Protein AF-A0A5F2G7V9-F1 (afdb_monomer_lite)

Foldseek 3Di:
DCLVVVVVVVLVVLQVCCVPPLLLNLLLQLFAAKAFQDWRFLDFDRDLVVSDTHPTDTHTQVCNCSRPVDSGDIRHHNNVDDSQQHFHRRLLNVLVSLLVVLSVVVVVLVVVLVVCVVVVCNVVPPVSVVVCVVSVCSVVSSVVSVCRSVVSSQPQAPPRPPHGPVRVD

Structure (mmCIF, N/CA/C/O backbone):
data_AF-A0A5F2G7V9-F1
#
_entry.id   AF-A0A5F2G7V9-F1
#
loop_
_atom_site.group_PDB
_atom_site.id
_atom_site.type_symbol
_atom_site.label_atom_id
_atom_site.label_alt_id
_atom_site.label_comp_id
_atom_site.label_asym_id
_atom_site.label_entity_id
_atom_site.label_seq_id
_atom_site.pdbx_PDB_ins_code
_atom_site.Cartn_x
_atom_site.Cartn_y
_atom_site.Cartn_z
_atom_site.occupancy
_atom_site.B_iso_or_equiv
_atom_site.auth_seq_id
_atom_site.auth_comp_id
_atom_site.auth_asym_id
_atom_site.auth_atom_id
_atom_site.pdbx_PDB_model_num
ATOM 1 N N . VAL A 1 1 ? -6.487 10.630 16.184 1.00 68.06 1 VAL A N 1
ATOM 2 C CA . VAL A 1 1 ? -6.741 12.001 15.677 1.00 68.06 1 VAL A CA 1
ATOM 3 C C . VAL A 1 1 ? -5.990 12.269 14.378 1.00 68.06 1 VAL A C 1
ATOM 5 O O . VAL A 1 1 ? -6.628 12.736 13.455 1.00 68.06 1 VAL A O 1
ATOM 8 N N . LEU A 1 2 ? -4.697 11.931 14.258 1.00 86.25 2 LEU A N 1
ATOM 9 C CA . LEU A 1 2 ? -3.896 12.230 13.053 1.00 86.25 2 LEU A CA 1
ATOM 10 C C . LEU A 1 2 ? -4.117 11.294 11.847 1.00 86.25 2 LEU A C 1
ATOM 12 O O . LEU A 1 2 ? -3.732 11.642 10.740 1.00 86.25 2 LEU A O 1
ATOM 16 N N . VAL A 1 3 ? -4.750 10.131 12.037 1.00 85.06 3 VAL A N 1
ATOM 17 C CA . VAL A 1 3 ? -4.927 9.112 10.979 1.00 85.06 3 VAL A CA 1
ATOM 18 C C . VAL A 1 3 ? -5.578 9.654 9.694 1.00 85.06 3 VAL A C 1
ATOM 20 O O . VAL A 1 3 ? -5.047 9.365 8.628 1.00 85.06 3 VAL A O 1
ATOM 23 N N . PRO A 1 4 ? -6.662 10.459 9.734 1.00 85.81 4 PRO A N 1
ATOM 24 C CA . PRO A 1 4 ? -7.250 11.007 8.509 1.00 85.81 4 PRO A CA 1
ATOM 25 C C . PRO A 1 4 ? -6.269 11.881 7.722 1.00 85.81 4 PRO A C 1
ATOM 27 O O . PRO A 1 4 ? -6.175 11.749 6.509 1.00 85.81 4 PRO A O 1
ATOM 30 N N . LEU A 1 5 ? -5.492 12.720 8.414 1.00 88.88 5 LEU A N 1
ATOM 31 C CA . LEU A 1 5 ? -4.466 13.548 7.780 1.00 88.88 5 LEU A CA 1
ATOM 32 C C . LEU A 1 5 ? -3.374 12.684 7.137 1.00 88.88 5 LEU A C 1
ATOM 34 O O . LEU A 1 5 ? -2.963 12.950 6.017 1.00 88.88 5 LEU A O 1
ATOM 38 N N . GLN A 1 6 ? -2.937 11.623 7.818 1.00 88.06 6 GLN A N 1
ATOM 39 C CA . GLN A 1 6 ? -1.937 10.698 7.285 1.00 88.06 6 GLN A CA 1
ATOM 40 C C . GLN A 1 6 ? -2.415 9.980 6.013 1.00 88.06 6 GLN A C 1
ATOM 42 O O . GLN A 1 6 ? -1.608 9.729 5.125 1.00 88.06 6 GLN A O 1
ATOM 47 N N . ILE A 1 7 ? -3.709 9.663 5.914 1.00 87.19 7 ILE A N 1
ATOM 48 C CA . ILE A 1 7 ? -4.289 9.052 4.710 1.00 87.19 7 ILE A CA 1
ATOM 49 C C . ILE A 1 7 ? -4.265 10.036 3.538 1.00 87.19 7 ILE A C 1
ATOM 51 O O . ILE A 1 7 ? -3.863 9.645 2.449 1.00 87.19 7 ILE A O 1
ATOM 55 N N . LEU A 1 8 ? -4.618 11.305 3.769 1.00 86.94 8 LEU A N 1
ATOM 56 C CA . LEU A 1 8 ? -4.556 12.344 2.733 1.00 86.94 8 LEU A CA 1
ATOM 57 C C . LEU A 1 8 ? -3.122 12.566 2.237 1.00 86.94 8 LEU A C 1
ATOM 59 O O . LEU A 1 8 ? -2.874 12.553 1.040 1.00 86.94 8 LEU A O 1
ATOM 63 N N . LEU A 1 9 ? -2.160 12.683 3.156 1.00 88.62 9 LEU A N 1
ATOM 64 C CA . LEU A 1 9 ? -0.747 12.818 2.790 1.00 88.62 9 LEU A CA 1
ATOM 65 C C . LEU A 1 9 ? -0.228 11.581 2.040 1.00 88.62 9 LEU A C 1
ATOM 67 O O . LEU A 1 9 ? 0.586 11.697 1.130 1.00 88.62 9 LEU A O 1
ATOM 71 N N . GLY A 1 10 ? -0.689 10.384 2.414 1.00 85.62 10 GLY A N 1
ATOM 72 C CA . GLY A 1 10 ? -0.343 9.146 1.716 1.00 85.62 10 GLY A CA 1
ATOM 73 C C . GLY A 1 10 ? -0.846 9.116 0.273 1.00 85.62 10 GLY A C 1
ATOM 74 O O . GLY A 1 10 ? -0.125 8.660 -0.612 1.00 85.62 10 GLY A O 1
ATOM 75 N N . ASP A 1 11 ? -2.050 9.630 0.040 1.00 87.44 11 ASP A N 1
ATOM 76 C CA . ASP A 1 11 ? -2.644 9.758 -1.289 1.00 87.44 11 ASP A CA 1
ATOM 77 C C . ASP A 1 11 ? -1.869 10.755 -2.170 1.00 87.44 11 ASP A C 1
ATOM 79 O O . ASP A 1 11 ? -1.441 10.410 -3.275 1.00 87.44 11 ASP A O 1
ATOM 83 N N . GLU A 1 12 ? -1.528 11.930 -1.629 1.00 86.81 12 GLU A N 1
ATOM 84 C CA . GLU A 1 12 ? -0.659 12.906 -2.305 1.00 86.81 12 GLU A CA 1
ATOM 85 C C . GLU A 1 12 ? 0.721 12.315 -2.645 1.00 86.81 12 GLU A C 1
ATOM 87 O O . GLU A 1 12 ? 1.250 12.511 -3.744 1.00 86.81 12 GLU A O 1
ATOM 92 N N . HIS A 1 13 ? 1.309 11.531 -1.736 1.00 85.31 13 HIS A N 1
ATOM 93 C CA . HIS A 1 13 ? 2.554 10.812 -2.010 1.00 85.31 13 HIS A CA 1
ATOM 94 C C . HIS A 1 13 ? 2.402 9.757 -3.118 1.00 85.31 13 HIS A C 1
ATOM 96 O O . HIS A 1 13 ? 3.355 9.530 -3.874 1.00 85.31 13 HIS A O 1
ATOM 102 N N . GLY A 1 14 ? 1.231 9.130 -3.238 1.00 82.69 14 GLY A N 1
ATOM 103 C CA . GLY A 1 14 ? 0.891 8.227 -4.337 1.00 82.69 14 GLY A CA 1
ATOM 104 C C . GLY A 1 14 ? 0.912 8.941 -5.688 1.00 82.69 14 GLY A C 1
ATOM 105 O O . GLY A 1 14 ? 1.594 8.480 -6.604 1.00 82.69 14 GLY A O 1
ATOM 106 N N . LEU A 1 15 ? 0.270 10.110 -5.780 1.00 83.62 15 LEU A N 1
ATOM 107 C CA . LEU A 1 15 ? 0.274 10.951 -6.985 1.00 83.62 15 LEU A CA 1
ATOM 108 C C . LEU A 1 15 ? 1.683 11.414 -7.363 1.00 83.62 15 LEU A C 1
ATOM 110 O O . LEU A 1 15 ? 2.105 11.279 -8.508 1.00 83.62 15 LEU A O 1
ATOM 114 N N . ASN A 1 16 ? 2.469 11.872 -6.389 1.00 85.31 16 ASN A N 1
ATOM 115 C CA . ASN A 1 16 ? 3.856 12.252 -6.646 1.00 85.31 16 ASN A CA 1
ATOM 116 C C . ASN A 1 16 ? 4.704 11.062 -7.148 1.00 85.31 16 ASN A C 1
ATOM 118 O O . ASN A 1 16 ? 5.595 11.226 -7.986 1.00 85.31 16 ASN A O 1
ATOM 122 N N . THR A 1 17 ? 4.429 9.852 -6.645 1.00 82.81 17 THR A N 1
ATOM 123 C CA . THR A 1 17 ? 5.087 8.615 -7.097 1.00 82.81 17 THR A CA 1
ATOM 124 C C . THR A 1 17 ? 4.664 8.238 -8.514 1.00 82.81 17 THR A C 1
ATOM 126 O O . THR A 1 17 ? 5.511 7.783 -9.278 1.00 82.81 17 THR A O 1
ATOM 129 N N . LEU A 1 18 ? 3.402 8.459 -8.893 1.00 82.88 18 LEU A N 1
ATOM 130 C CA . LEU A 1 18 ? 2.929 8.263 -10.264 1.00 82.88 18 LEU A CA 1
ATOM 131 C C . LEU A 1 18 ? 3.731 9.114 -11.259 1.00 82.88 18 LEU A C 1
ATOM 133 O O . LEU A 1 18 ? 4.147 8.605 -12.297 1.00 82.88 18 LEU A O 1
ATOM 137 N N . GLU A 1 19 ? 3.977 10.383 -10.932 1.00 82.19 19 GLU A N 1
ATOM 138 C CA . GLU A 1 19 ? 4.695 11.309 -11.816 1.00 82.19 19 GLU A CA 1
ATOM 139 C C . GLU A 1 19 ? 6.187 10.970 -11.946 1.00 82.19 19 GLU A C 1
ATOM 141 O O . GLU A 1 19 ? 6.733 10.967 -13.049 1.00 82.19 19 GLU A O 1
ATOM 146 N N . HIS A 1 20 ? 6.855 10.660 -10.831 1.00 85.31 20 HIS A N 1
ATOM 147 C CA . HIS A 1 20 ? 8.318 10.544 -10.803 1.00 85.31 20 HIS A CA 1
ATOM 148 C C . HIS A 1 20 ? 8.836 9.102 -10.870 1.00 85.31 20 HIS A C 1
ATOM 150 O O . HIS A 1 20 ? 9.939 8.864 -11.363 1.00 85.31 20 HIS A O 1
ATOM 156 N N . GLN A 1 21 ? 8.082 8.130 -10.352 1.00 85.88 21 GLN A N 1
ATOM 157 C CA . GLN A 1 21 ? 8.473 6.716 -10.270 1.00 85.88 21 GLN A CA 1
ATOM 158 C C . GLN A 1 21 ? 7.296 5.784 -10.625 1.00 85.88 21 GLN A C 1
ATOM 160 O O . GLN A 1 21 ? 6.913 4.928 -9.818 1.00 85.88 21 GLN A O 1
ATOM 165 N N . PRO A 1 22 ? 6.733 5.893 -11.843 1.00 87.25 22 PRO A N 1
ATOM 166 C CA . PRO A 1 22 ? 5.556 5.124 -12.253 1.00 87.25 22 PRO A CA 1
ATOM 167 C C . PRO A 1 22 ? 5.772 3.604 -12.186 1.00 87.25 22 PRO A C 1
ATOM 169 O O . PRO A 1 22 ? 4.844 2.865 -11.868 1.00 87.25 22 PRO A O 1
ATOM 172 N N . THR A 1 23 ? 7.003 3.121 -12.389 1.00 88.69 23 THR A N 1
ATOM 173 C CA . THR A 1 23 ? 7.347 1.693 -12.274 1.00 88.69 23 THR A CA 1
ATOM 174 C C . THR A 1 23 ? 7.124 1.154 -10.858 1.00 88.69 23 THR A C 1
ATOM 176 O O . THR A 1 23 ? 6.667 0.024 -10.691 1.00 88.69 23 THR A O 1
ATOM 179 N N . LYS A 1 24 ? 7.404 1.966 -9.828 1.00 88.00 24 LYS A N 1
ATOM 180 C CA . LYS A 1 24 ? 7.157 1.601 -8.426 1.00 88.00 24 LYS A CA 1
ATOM 181 C C . LYS A 1 24 ? 5.665 1.451 -8.169 1.00 88.00 24 LYS A C 1
ATOM 183 O O . LYS A 1 24 ? 5.242 0.469 -7.567 1.00 88.00 24 LYS A O 1
ATOM 188 N N . LEU A 1 25 ? 4.876 2.412 -8.643 1.00 87.94 25 LEU A N 1
ATOM 189 C CA . LEU A 1 25 ? 3.429 2.383 -8.474 1.00 87.94 25 LEU A CA 1
ATOM 190 C C . LEU A 1 25 ? 2.809 1.173 -9.187 1.00 87.94 25 LEU A C 1
ATOM 192 O O . LEU A 1 25 ? 2.017 0.445 -8.592 1.00 87.94 25 LEU A O 1
ATOM 196 N N . ALA A 1 26 ? 3.241 0.900 -10.419 1.00 88.44 26 ALA A N 1
ATOM 197 C CA . ALA A 1 26 ? 2.803 -0.268 -11.175 1.00 88.44 26 ALA A CA 1
ATOM 198 C C . ALA A 1 26 ? 3.136 -1.585 -10.450 1.00 88.44 26 ALA A C 1
ATOM 200 O O . ALA A 1 26 ? 2.328 -2.510 -10.452 1.00 88.44 26 ALA A O 1
ATOM 201 N N . ALA A 1 27 ? 4.282 -1.669 -9.766 1.00 90.00 27 ALA A N 1
ATOM 202 C CA . ALA A 1 27 ? 4.641 -2.835 -8.958 1.00 90.00 27 ALA A CA 1
ATOM 203 C C . ALA A 1 27 ? 3.788 -2.983 -7.691 1.00 90.00 27 ALA A C 1
ATOM 205 O O . ALA A 1 27 ? 3.349 -4.086 -7.370 1.00 90.00 27 ALA A O 1
ATOM 206 N N . ILE A 1 28 ? 3.497 -1.882 -6.998 1.00 90.88 28 ILE A N 1
ATOM 207 C CA . ILE A 1 28 ? 2.632 -1.873 -5.809 1.00 90.88 28 ILE A CA 1
ATOM 208 C C . ILE A 1 28 ? 1.210 -2.359 -6.141 1.00 90.88 28 ILE A C 1
ATOM 210 O O . ILE A 1 28 ?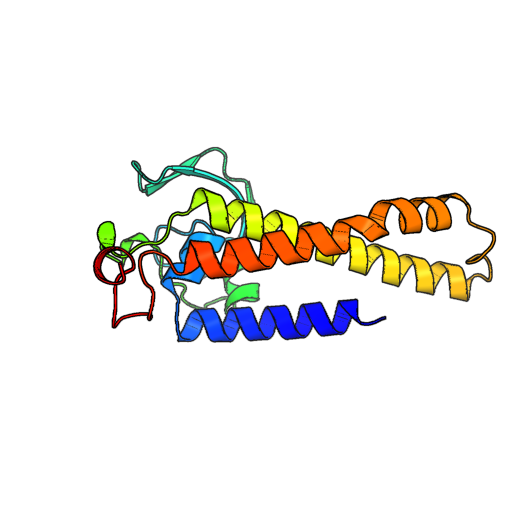 0.579 -3.070 -5.350 1.00 90.88 28 ILE A O 1
ATOM 214 N N . GLU A 1 29 ? 0.727 -2.037 -7.337 1.00 87.62 29 GLU A N 1
ATOM 215 C CA . GLU A 1 29 ? -0.577 -2.474 -7.841 1.00 87.62 29 GLU A CA 1
ATOM 216 C C . GLU A 1 29 ? -0.535 -3.811 -8.596 1.00 87.62 29 GLU A C 1
ATOM 218 O O . GLU A 1 29 ? -1.576 -4.320 -9.007 1.00 87.62 29 GLU A O 1
ATOM 223 N N . ALA A 1 30 ? 0.652 -4.411 -8.759 1.00 89.12 30 ALA A N 1
ATOM 224 C CA . ALA A 1 30 ? 0.894 -5.566 -9.628 1.00 89.12 30 ALA A CA 1
ATOM 225 C C . ALA A 1 30 ? 0.255 -5.392 -11.018 1.00 89.12 30 ALA A C 1
ATOM 227 O O . ALA A 1 30 ? -0.396 -6.292 -11.552 1.00 89.12 30 ALA A O 1
ATOM 228 N N . HIS A 1 31 ? 0.400 -4.203 -11.593 1.00 89.88 31 HIS A N 1
ATOM 229 C CA . HIS A 1 31 ? -0.215 -3.831 -12.852 1.00 89.88 31 HIS A CA 1
ATOM 230 C C . HIS A 1 31 ? 0.749 -4.062 -14.019 1.00 89.88 31 HIS A C 1
ATOM 232 O O . HIS A 1 31 ? 1.798 -3.426 -14.117 1.00 89.88 31 HIS A O 1
ATOM 238 N N . TRP A 1 32 ? 0.401 -4.992 -14.909 1.00 89.12 32 TRP A N 1
ATOM 239 C CA . TRP A 1 32 ? 1.297 -5.456 -15.971 1.00 89.12 32 TRP A CA 1
ATOM 240 C C . TRP A 1 32 ? 1.131 -4.702 -17.288 1.00 89.12 32 TRP A C 1
ATOM 242 O O . TRP A 1 32 ? 2.128 -4.303 -17.886 1.00 89.12 32 TRP A O 1
ATOM 252 N N . ASP A 1 33 ? -0.106 -4.503 -17.730 1.00 89.12 33 ASP A N 1
ATOM 253 C CA . ASP A 1 33 ? -0.441 -3.955 -19.044 1.00 89.12 33 ASP A CA 1
ATOM 254 C C . ASP A 1 33 ? -0.918 -2.512 -18.923 1.00 89.12 33 ASP A C 1
ATOM 256 O O . ASP A 1 33 ? -1.796 -2.239 -18.117 1.00 89.12 33 ASP A O 1
ATOM 260 N N . THR A 1 34 ? -0.394 -1.601 -19.742 1.00 88.31 34 THR A N 1
ATOM 261 C CA . THR A 1 34 ? -0.838 -0.201 -19.745 1.00 88.31 34 THR A CA 1
ATOM 262 C C . THR A 1 34 ? -2.287 -0.079 -20.173 1.00 88.31 34 THR A C 1
ATOM 264 O O . THR A 1 34 ? -2.718 -0.663 -21.171 1.00 88.31 34 THR A O 1
ATOM 267 N N . GLY A 1 35 ? -3.037 0.743 -19.449 1.00 83.00 35 GLY A N 1
ATOM 268 C CA . GLY A 1 35 ? -4.424 0.988 -19.781 1.00 83.00 35 GLY A CA 1
ATOM 269 C C . GLY A 1 35 ? -4.998 2.217 -19.104 1.00 83.00 35 GLY A C 1
ATOM 270 O O . GLY A 1 35 ? -4.422 2.823 -18.203 1.00 83.00 35 GLY A O 1
ATOM 271 N N . ARG A 1 36 ? -6.197 2.565 -19.558 1.00 80.19 36 ARG A N 1
ATOM 272 C CA . ARG A 1 36 ? -7.099 3.491 -18.872 1.00 80.19 36 ARG A CA 1
ATOM 273 C C . ARG A 1 36 ? -8.157 2.667 -18.162 1.00 80.19 36 ARG A C 1
ATOM 275 O O . ARG A 1 36 ? -8.423 1.539 -18.580 1.00 80.19 36 ARG A O 1
ATOM 282 N N . ARG A 1 37 ? -8.803 3.233 -17.139 1.00 76.88 37 ARG A N 1
ATOM 283 C CA . ARG A 1 37 ? -9.853 2.538 -16.368 1.00 76.88 37 ARG A CA 1
ATOM 284 C C . ARG A 1 37 ? -9.344 1.266 -15.693 1.00 76.88 37 ARG A C 1
ATOM 286 O O . ARG A 1 37 ? -10.032 0.245 -15.638 1.00 76.88 37 ARG A O 1
ATOM 293 N N . VAL A 1 38 ? -8.126 1.348 -15.183 1.00 79.75 38 VAL A N 1
ATOM 294 C CA . VAL A 1 38 ? -7.421 0.230 -14.580 1.00 79.75 38 VAL A CA 1
ATOM 295 C C . VAL A 1 38 ? -8.155 -0.225 -13.316 1.00 79.75 38 VAL A C 1
ATOM 297 O O . VAL A 1 38 ? -8.577 0.611 -12.506 1.00 79.75 38 VAL A O 1
ATOM 300 N N . PRO A 1 39 ? -8.361 -1.541 -13.146 1.00 81.31 39 PRO A N 1
ATOM 301 C CA . PRO A 1 39 ? -8.960 -2.074 -11.935 1.00 81.31 39 PRO A CA 1
ATOM 302 C C . PRO A 1 39 ? -8.028 -1.922 -10.727 1.00 81.31 39 PRO A C 1
ATOM 304 O O . PRO A 1 39 ? -6.814 -2.061 -10.848 1.00 81.31 39 PRO A O 1
ATOM 307 N N . LEU A 1 40 ? -8.608 -1.704 -9.544 1.00 82.69 40 LEU A N 1
ATOM 308 C CA . LEU A 1 40 ? -7.867 -1.808 -8.288 1.00 82.69 40 LEU A CA 1
ATOM 309 C C . LEU A 1 40 ? -7.701 -3.288 -7.945 1.00 82.69 40 LEU A C 1
ATOM 311 O O . LEU A 1 40 ? -8.696 -4.006 -7.799 1.00 82.69 40 LEU A O 1
ATOM 315 N N . VAL A 1 41 ? -6.465 -3.750 -7.782 1.00 85.75 41 VAL A N 1
ATOM 316 C CA . VAL A 1 41 ? -6.198 -5.139 -7.403 1.00 85.75 41 VAL A CA 1
ATOM 317 C C . VAL A 1 41 ? -6.310 -5.252 -5.883 1.00 85.75 41 VAL A C 1
ATOM 319 O O . VAL A 1 41 ? -5.441 -4.803 -5.155 1.00 85.75 41 VAL A O 1
ATOM 322 N N . LEU A 1 42 ? -7.363 -5.856 -5.341 1.00 84.12 42 LEU A N 1
ATOM 323 C CA . LEU A 1 42 ? -7.466 -6.038 -3.886 1.00 84.12 42 LEU A CA 1
ATOM 324 C C . LEU A 1 42 ? -6.545 -7.159 -3.399 1.00 84.12 42 LEU A C 1
ATOM 326 O O . LEU A 1 42 ? -5.889 -7.034 -2.367 1.00 84.12 42 LEU A O 1
ATOM 330 N N . PHE A 1 43 ? -6.464 -8.238 -4.171 1.00 88.75 43 PHE A N 1
ATOM 331 C CA . PHE A 1 43 ? -5.603 -9.379 -3.893 1.00 88.75 43 PHE A CA 1
ATOM 332 C C . PHE A 1 43 ? -5.139 -10.002 -5.204 1.00 88.75 43 PHE A C 1
ATOM 334 O O . PHE A 1 43 ? -5.896 -10.050 -6.166 1.00 88.75 43 PHE A O 1
ATOM 341 N N . ALA A 1 44 ? -3.905 -10.481 -5.245 1.00 90.00 44 ALA A N 1
ATOM 342 C CA . ALA A 1 44 ? -3.353 -11.255 -6.343 1.00 90.00 44 ALA A CA 1
ATOM 343 C C . ALA A 1 44 ? -2.114 -11.994 -5.843 1.00 90.00 44 ALA A C 1
ATOM 345 O O . ALA A 1 44 ? -1.494 -11.596 -4.857 1.00 90.00 44 ALA A O 1
ATOM 346 N N . LEU A 1 45 ? -1.741 -13.049 -6.555 1.00 90.00 45 LEU A N 1
ATOM 347 C CA . LEU A 1 45 ? -0.420 -13.653 -6.488 1.00 90.00 45 LEU A CA 1
ATOM 348 C C . LEU A 1 45 ? 0.333 -13.241 -7.759 1.00 90.00 45 LEU A C 1
ATOM 350 O O . LEU A 1 45 ? 0.063 -13.815 -8.819 1.00 90.00 45 LEU A O 1
ATOM 354 N N . PRO A 1 46 ? 1.212 -12.223 -7.685 1.00 89.44 46 PRO A N 1
ATOM 355 C CA . PRO A 1 46 ? 1.963 -11.759 -8.844 1.00 89.44 46 PRO A CA 1
ATOM 356 C C . PRO A 1 46 ? 2.928 -12.842 -9.324 1.00 89.44 46 PRO A C 1
ATOM 358 O O . PRO A 1 46 ? 3.685 -13.403 -8.532 1.00 89.44 46 PRO A O 1
ATOM 361 N N . ASP A 1 47 ? 2.894 -13.132 -10.619 1.00 89.81 47 ASP A N 1
ATOM 362 C CA . ASP A 1 47 ? 3.800 -14.057 -11.288 1.00 89.81 47 ASP A CA 1
ATOM 363 C C . ASP A 1 47 ? 4.682 -13.265 -12.256 1.00 89.81 47 ASP A C 1
ATOM 365 O O . ASP A 1 47 ? 4.283 -12.925 -13.372 1.00 89.81 47 ASP A O 1
ATOM 369 N N . GLU A 1 48 ? 5.892 -12.944 -11.800 1.00 87.44 48 GLU A N 1
ATOM 370 C CA . GLU A 1 48 ? 6.838 -12.117 -12.554 1.00 87.44 48 GLU A CA 1
ATOM 371 C C . GLU A 1 48 ? 7.411 -12.830 -13.786 1.00 87.44 48 GLU A C 1
ATOM 373 O O . GLU A 1 48 ? 7.817 -12.171 -14.742 1.00 87.44 48 GLU A O 1
ATOM 378 N N . GLN A 1 49 ? 7.411 -14.169 -13.807 1.00 86.69 49 GLN A N 1
ATOM 379 C CA . GLN A 1 49 ? 7.917 -14.941 -14.946 1.00 86.69 49 GLN A CA 1
ATOM 380 C C . GLN A 1 49 ? 6.940 -14.879 -16.120 1.00 86.69 49 GLN A C 1
ATOM 382 O O . GLN A 1 49 ? 7.349 -14.672 -17.267 1.00 86.69 49 GLN A O 1
ATOM 387 N N . ASN A 1 50 ? 5.652 -15.024 -15.806 1.00 89.19 50 ASN A N 1
ATOM 388 C CA . ASN A 1 50 ? 4.561 -14.992 -16.775 1.00 89.19 50 ASN A CA 1
ATOM 389 C C . ASN A 1 50 ? 3.991 -13.582 -17.003 1.00 89.19 50 ASN A C 1
ATOM 391 O O . ASN A 1 50 ? 3.094 -13.426 -17.829 1.00 89.19 50 ASN A O 1
ATOM 395 N N . GLU A 1 51 ? 4.499 -12.569 -16.290 1.00 88.69 51 GLU A N 1
ATOM 396 C CA . GLU A 1 51 ? 4.033 -11.175 -16.342 1.00 88.69 51 GLU A CA 1
ATOM 397 C C . GLU A 1 51 ? 2.509 -11.063 -16.188 1.00 88.69 51 GLU A C 1
ATOM 399 O O . GLU A 1 51 ? 1.822 -10.372 -16.951 1.00 88.69 51 GLU A O 1
ATOM 404 N N . ALA A 1 52 ? 1.979 -11.812 -15.220 1.00 89.12 52 ALA A N 1
ATOM 405 C CA . ALA A 1 52 ? 0.552 -11.957 -14.992 1.00 89.12 52 ALA A CA 1
ATOM 406 C C . ALA A 1 52 ? 0.234 -12.110 -13.502 1.00 89.12 52 ALA A C 1
ATOM 408 O O . ALA A 1 52 ? 1.070 -12.494 -12.690 1.00 89.12 52 ALA A O 1
ATOM 409 N N . ASN A 1 53 ? -1.021 -11.854 -13.140 1.00 90.62 53 ASN A N 1
ATOM 410 C CA . ASN A 1 53 ? -1.513 -12.057 -11.782 1.00 90.62 53 ASN A CA 1
ATOM 411 C C . ASN A 1 53 ? -2.340 -13.336 -11.701 1.00 90.62 53 ASN A C 1
ATOM 413 O O . ASN A 1 53 ? -3.322 -13.500 -12.425 1.00 90.62 53 ASN A O 1
ATOM 417 N N . ARG A 1 54 ? -1.988 -14.226 -10.773 1.00 88.56 54 ARG A N 1
ATOM 418 C CA . ARG A 1 54 ? -2.776 -15.422 -10.458 1.00 88.56 54 ARG A CA 1
ATOM 419 C C . ARG A 1 54 ? -3.741 -15.122 -9.314 1.00 88.56 54 ARG A C 1
ATOM 421 O O . ARG A 1 54 ? -3.416 -14.349 -8.418 1.00 88.56 54 ARG A O 1
ATOM 428 N N . TYR A 1 55 ? -4.919 -15.748 -9.331 1.00 87.38 55 TYR A N 1
ATOM 429 C CA . TYR A 1 55 ? -5.936 -15.614 -8.272 1.00 87.38 55 TYR A CA 1
ATOM 430 C C . TYR A 1 55 ? -6.284 -14.154 -7.930 1.00 87.38 55 TYR A C 1
ATOM 432 O O . TYR A 1 55 ? -6.377 -13.778 -6.763 1.00 87.38 55 TYR A O 1
ATOM 440 N N . ALA A 1 56 ? -6.429 -13.316 -8.959 1.00 87.06 56 ALA A N 1
ATOM 441 C CA . ALA A 1 56 ? -6.636 -11.890 -8.775 1.00 87.06 56 ALA A CA 1
ATOM 442 C C . ALA A 1 56 ? -8.094 -11.562 -8.413 1.00 87.06 56 ALA A C 1
ATOM 444 O O . ALA A 1 56 ? -9.020 -11.908 -9.144 1.00 87.06 56 ALA A O 1
ATOM 445 N N . VAL A 1 57 ? -8.280 -10.836 -7.314 1.00 88.06 57 VAL A N 1
ATOM 446 C CA . VAL A 1 57 ? -9.534 -10.198 -6.911 1.00 88.06 57 VAL A CA 1
ATOM 447 C C . VAL A 1 57 ? -9.402 -8.714 -7.202 1.00 88.06 57 VAL A C 1
ATOM 449 O O . VAL A 1 57 ? -8.531 -8.044 -6.646 1.00 88.06 57 VAL A O 1
ATOM 452 N N . GLN A 1 58 ? -10.246 -8.204 -8.092 1.00 87.19 58 GLN A N 1
ATOM 453 C CA . GLN A 1 58 ? -10.107 -6.865 -8.649 1.00 87.19 58 GLN A CA 1
ATOM 454 C C . GLN A 1 58 ? -11.443 -6.125 -8.640 1.00 87.19 58 GLN A C 1
ATOM 456 O O . GLN A 1 58 ? -12.488 -6.726 -8.891 1.00 87.19 58 GLN A O 1
ATOM 461 N N . VAL A 1 59 ? -11.402 -4.819 -8.380 1.00 83.50 59 VAL A N 1
ATOM 462 C CA . VAL A 1 59 ? -12.569 -3.935 -8.482 1.00 83.50 59 VAL A CA 1
ATOM 463 C C . VAL A 1 59 ? -12.398 -3.045 -9.717 1.00 83.50 59 VAL A C 1
ATOM 465 O O . VAL A 1 59 ? -11.440 -2.268 -9.764 1.00 83.50 59 VAL A O 1
ATOM 468 N N . PRO A 1 60 ? -13.288 -3.139 -10.724 1.00 80.69 60 PRO A N 1
ATOM 469 C CA . PRO A 1 60 ? -13.184 -2.348 -11.950 1.00 80.69 60 PRO A CA 1
ATOM 470 C C . PRO A 1 60 ? -13.196 -0.842 -11.672 1.00 80.69 60 PRO A C 1
ATOM 472 O O . PRO A 1 60 ? -13.875 -0.395 -10.749 1.00 80.69 60 PRO A O 1
ATOM 475 N N . TRP A 1 61 ? -12.476 -0.066 -12.491 1.00 71.56 61 TRP A N 1
ATOM 476 C CA . TRP A 1 61 ? -12.446 1.414 -12.500 1.00 71.56 61 TRP A CA 1
ATOM 477 C C . TRP A 1 61 ? -11.864 2.104 -11.260 1.00 71.56 61 TRP A C 1
ATOM 479 O O . TRP A 1 61 ? -11.468 3.266 -11.338 1.00 71.56 61 TRP A O 1
ATOM 489 N N . LEU A 1 62 ? -11.788 1.403 -10.131 1.00 76.06 62 LEU A N 1
ATOM 490 C CA . LEU A 1 62 ? -11.372 1.970 -8.856 1.00 76.06 62 LEU A CA 1
ATOM 491 C C . LEU A 1 62 ? -9.871 2.311 -8.825 1.00 76.06 62 LEU A C 1
ATOM 493 O O . LEU A 1 62 ? -9.483 3.243 -8.131 1.00 76.06 62 LEU A O 1
ATOM 497 N N . GLY A 1 63 ? -9.043 1.611 -9.609 1.00 71.12 63 GLY A N 1
ATOM 498 C CA . GLY A 1 63 ? -7.601 1.859 -9.693 1.00 71.12 63 GLY A CA 1
ATOM 499 C C . GLY A 1 63 ? -7.289 3.212 -10.330 1.00 71.12 63 GLY A C 1
ATOM 500 O O . GLY A 1 63 ? -6.622 4.032 -9.711 1.00 71.12 63 GLY A O 1
ATOM 501 N N . SER A 1 64 ? -7.838 3.496 -11.519 1.00 71.94 64 SER A N 1
ATOM 502 C CA . SER A 1 64 ? -7.680 4.815 -12.160 1.00 71.94 64 SER A CA 1
ATOM 503 C C . SER A 1 64 ? -8.216 5.952 -11.286 1.00 71.94 64 SER A C 1
ATOM 505 O O . SER A 1 64 ? -7.536 6.964 -11.132 1.00 71.94 64 SER A O 1
ATOM 507 N N . LEU A 1 65 ? -9.377 5.771 -10.647 1.00 72.25 65 LEU A N 1
ATOM 508 C CA . LEU A 1 65 ? -9.967 6.811 -9.803 1.00 72.25 65 LEU A CA 1
ATOM 509 C C . LEU A 1 65 ? -9.087 7.168 -8.598 1.00 72.25 65 LEU A C 1
ATOM 511 O O . LEU A 1 65 ? -8.907 8.345 -8.319 1.00 72.25 65 LEU A O 1
ATOM 515 N N . ILE A 1 66 ? -8.545 6.171 -7.895 1.00 73.94 66 ILE A N 1
ATOM 516 C CA . ILE A 1 66 ? -7.715 6.409 -6.705 1.00 73.94 66 ILE A CA 1
ATOM 517 C C . ILE A 1 66 ? -6.338 6.945 -7.105 1.00 73.94 66 ILE A C 1
ATOM 519 O O . ILE A 1 66 ? -5.835 7.881 -6.503 1.00 73.94 66 ILE A O 1
ATOM 523 N N . LEU A 1 67 ? -5.725 6.371 -8.140 1.00 72.06 67 LEU A N 1
ATOM 524 C CA . LEU A 1 67 ? -4.324 6.647 -8.461 1.00 72.06 67 LEU A CA 1
ATOM 525 C C . LEU A 1 67 ? -4.125 7.907 -9.298 1.00 72.06 67 LEU A C 1
ATOM 527 O O . LEU A 1 67 ? -3.023 8.439 -9.323 1.00 72.06 67 LEU A O 1
ATOM 531 N N . THR A 1 68 ? -5.157 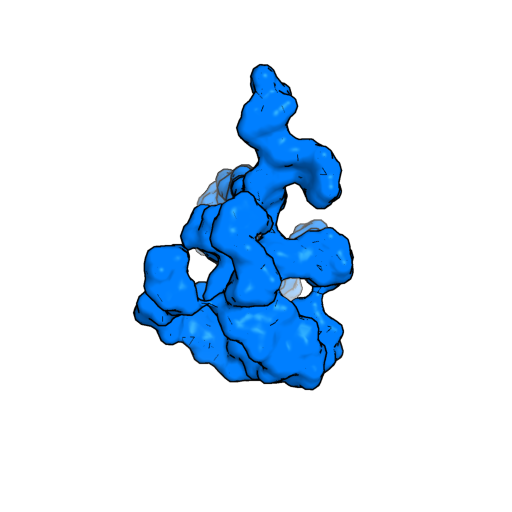8.368 -10.006 1.00 73.50 68 THR A N 1
ATOM 532 C CA . THR A 1 68 ? -5.054 9.530 -10.905 1.00 73.50 68 THR A CA 1
ATOM 533 C C . THR A 1 68 ? -6.101 10.606 -10.633 1.00 73.50 68 THR A C 1
ATOM 535 O O . THR A 1 68 ? -6.064 11.649 -11.276 1.00 73.50 68 THR A O 1
ATOM 538 N N . HIS A 1 69 ? -7.051 10.365 -9.721 1.00 78.75 69 HIS A N 1
ATOM 539 C CA . HIS A 1 69 ? -8.239 11.209 -9.523 1.00 78.75 69 HIS A CA 1
ATOM 540 C C . HIS A 1 69 ? -9.109 11.399 -10.781 1.00 78.75 69 HIS A C 1
ATOM 542 O O . HIS A 1 69 ? -10.036 12.207 -10.781 1.00 78.75 69 HIS A O 1
ATOM 548 N N . ASP A 1 70 ? -8.869 10.612 -11.835 1.00 76.88 70 ASP A N 1
ATOM 549 C CA . ASP A 1 70 ? -9.634 10.601 -13.077 1.00 76.88 70 ASP A CA 1
ATOM 550 C C . ASP A 1 70 ? -10.020 9.159 -13.439 1.00 76.88 70 ASP A C 1
ATOM 552 O O . ASP A 1 70 ? -9.204 8.238 -13.472 1.00 76.88 70 ASP A O 1
ATOM 556 N N . LEU A 1 71 ? -11.293 8.947 -13.773 1.00 70.62 71 LEU A N 1
ATOM 557 C CA . LEU A 1 71 ? -11.787 7.657 -14.254 1.00 70.62 71 LEU A CA 1
ATOM 558 C C . LEU A 1 71 ? -11.089 7.205 -15.544 1.00 70.62 71 LEU A C 1
ATOM 560 O O . LEU A 1 71 ? -11.012 6.005 -15.805 1.00 70.62 71 LEU A O 1
ATOM 564 N N . ASN A 1 72 ? -10.597 8.138 -16.362 1.00 75.81 72 ASN A N 1
ATOM 565 C CA . ASN A 1 72 ? -9.908 7.845 -17.616 1.00 75.81 72 ASN A CA 1
ATOM 566 C C . ASN A 1 72 ? -8.387 8.025 -17.535 1.00 75.81 72 ASN A C 1
ATOM 568 O O . ASN A 1 72 ? -7.733 7.933 -18.575 1.00 75.81 72 ASN A O 1
ATOM 572 N N . GLY A 1 73 ? -7.831 8.243 -16.339 1.00 75.81 73 GLY A N 1
ATOM 573 C CA . GLY A 1 73 ? -6.392 8.359 -16.157 1.00 75.81 73 GLY A CA 1
ATOM 574 C C . GLY A 1 73 ? -5.662 7.111 -16.645 1.00 75.81 73 GLY A C 1
ATOM 575 O O . GLY A 1 73 ? -6.072 5.972 -16.378 1.00 75.81 73 GLY A O 1
ATOM 576 N N . GLU A 1 74 ? -4.607 7.346 -17.417 1.00 81.38 74 GLU A N 1
ATOM 577 C CA . GLU A 1 74 ? -3.761 6.309 -17.991 1.00 81.38 74 GLU A CA 1
ATOM 578 C C . GLU A 1 74 ? -2.676 5.921 -16.993 1.00 81.38 74 GLU A C 1
ATOM 580 O O . GLU A 1 74 ? -1.937 6.775 -16.504 1.00 81.38 74 GLU A O 1
ATOM 585 N N . ILE A 1 75 ? -2.585 4.627 -16.694 1.00 83.12 75 ILE A N 1
ATOM 586 C CA . ILE A 1 75 ? -1.564 4.082 -15.804 1.00 83.12 75 ILE A CA 1
ATOM 587 C C . ILE A 1 75 ? -0.669 3.179 -16.635 1.00 83.12 75 ILE A C 1
ATOM 589 O O . ILE A 1 75 ? -1.133 2.250 -17.298 1.00 83.12 75 ILE A O 1
ATOM 593 N N . ARG A 1 76 ? 0.629 3.467 -16.584 1.00 87.12 76 ARG A N 1
ATOM 594 C CA . ARG A 1 76 ? 1.658 2.687 -17.264 1.00 87.12 76 ARG A CA 1
ATOM 595 C C . ARG A 1 76 ? 1.861 1.355 -16.549 1.00 87.12 76 ARG A C 1
ATOM 597 O O . ARG A 1 76 ? 2.117 1.327 -15.346 1.00 87.12 76 ARG A O 1
ATOM 604 N N . GLY A 1 77 ? 1.742 0.260 -17.286 1.00 88.88 77 GLY A N 1
ATOM 605 C CA . GLY A 1 77 ? 1.957 -1.090 -16.781 1.00 88.88 77 GLY A CA 1
ATOM 606 C C . GLY A 1 77 ? 3.434 -1.477 -16.780 1.00 88.88 77 GLY A C 1
ATOM 607 O O . GLY A 1 77 ? 4.237 -0.955 -17.552 1.00 88.88 77 GLY A O 1
ATOM 608 N N . LEU A 1 78 ? 3.805 -2.443 -15.939 1.00 89.06 78 LEU A N 1
ATOM 609 C CA . LEU A 1 78 ? 5.185 -2.921 -15.798 1.00 89.06 78 LEU A CA 1
ATOM 610 C C . LEU A 1 78 ? 5.829 -3.358 -17.122 1.00 89.06 78 LEU A C 1
ATOM 612 O O . LEU A 1 78 ? 7.049 -3.258 -17.261 1.00 89.06 78 LEU A O 1
ATOM 616 N N . LYS A 1 79 ? 5.037 -3.817 -18.098 1.00 90.44 79 LYS A N 1
ATOM 617 C CA . LYS A 1 79 ? 5.533 -4.271 -19.404 1.00 90.44 79 LYS A CA 1
ATOM 618 C C . LYS A 1 79 ? 6.159 -3.169 -20.259 1.00 90.44 79 LYS A C 1
ATOM 620 O O . LYS A 1 79 ? 6.922 -3.500 -21.160 1.00 90.44 79 LYS A O 1
ATOM 625 N N . GLU A 1 80 ? 5.913 -1.892 -19.959 1.00 89.62 80 GLU A N 1
ATOM 626 C CA . GLU A 1 80 ? 6.584 -0.781 -20.651 1.00 89.62 80 GLU A CA 1
ATOM 627 C C . GLU A 1 80 ? 8.082 -0.693 -20.341 1.00 89.62 80 GLU A C 1
ATOM 629 O O . GLU A 1 80 ? 8.856 -0.187 -21.154 1.00 89.62 80 GLU A O 1
ATOM 634 N N . TRP A 1 81 ? 8.510 -1.196 -19.182 1.00 89.50 81 TRP A N 1
ATOM 635 C CA . TRP A 1 81 ? 9.912 -1.183 -18.771 1.00 89.50 81 TRP A CA 1
ATOM 636 C C . TRP A 1 81 ? 10.598 -2.499 -19.102 1.00 89.50 81 TRP A C 1
ATOM 638 O O . TRP A 1 81 ? 9.971 -3.555 -19.094 1.00 89.50 81 TRP A O 1
ATOM 648 N N . GLN A 1 82 ? 11.908 -2.469 -19.337 1.00 89.62 82 GLN A N 1
ATOM 649 C CA . GLN A 1 82 ? 12.698 -3.696 -19.465 1.00 89.62 82 GLN A CA 1
ATOM 650 C C . GLN A 1 82 ? 12.720 -4.460 -18.136 1.00 89.62 82 GLN A C 1
ATOM 652 O O . GLN A 1 82 ? 12.690 -3.853 -17.067 1.00 89.62 82 GLN A O 1
ATOM 657 N N . ARG A 1 83 ? 12.773 -5.797 -18.189 1.00 87.12 83 ARG A N 1
ATOM 658 C CA . ARG A 1 83 ? 12.701 -6.660 -16.993 1.00 87.12 83 ARG A CA 1
ATOM 659 C C . ARG A 1 83 ? 13.771 -6.343 -15.947 1.00 87.12 83 ARG A C 1
ATOM 661 O O . ARG A 1 83 ? 13.485 -6.419 -14.762 1.00 87.12 83 ARG A O 1
ATOM 668 N N . ASP A 1 84 ? 14.966 -5.954 -16.377 1.00 85.75 84 ASP A N 1
ATOM 669 C CA . ASP A 1 84 ? 16.088 -5.593 -15.506 1.00 85.75 84 ASP A CA 1
ATOM 670 C C . ASP A 1 84 ? 15.950 -4.204 -14.860 1.00 85.75 84 ASP A C 1
ATOM 672 O O . ASP A 1 84 ? 16.773 -3.847 -14.026 1.00 85.75 84 ASP A O 1
ATOM 676 N N . GLN A 1 85 ? 14.939 -3.420 -15.245 1.00 86.38 85 GLN A N 1
ATOM 677 C CA . GLN A 1 85 ? 14.653 -2.085 -14.708 1.00 86.38 85 GLN A CA 1
ATOM 678 C C . GLN A 1 85 ? 13.426 -2.067 -13.789 1.00 86.38 85 GLN A C 1
ATOM 680 O O . GLN A 1 85 ? 13.101 -1.023 -13.219 1.00 86.38 85 GLN A O 1
ATOM 685 N N . ARG A 1 86 ? 12.731 -3.202 -13.657 1.00 89.50 86 ARG A N 1
ATOM 686 C CA . ARG A 1 86 ? 11.531 -3.339 -12.829 1.00 89.50 86 ARG A CA 1
ATOM 687 C C . ARG A 1 86 ? 11.928 -3.695 -11.387 1.00 89.50 86 ARG A C 1
ATOM 689 O O . ARG A 1 86 ? 12.827 -4.515 -11.198 1.00 89.50 86 ARG A O 1
ATOM 696 N N . PRO A 1 87 ? 11.259 -3.127 -10.370 1.00 90.56 87 PRO A N 1
ATOM 697 C CA . PRO A 1 87 ? 11.368 -3.625 -9.006 1.00 90.56 87 PRO A CA 1
ATOM 698 C C . PRO A 1 87 ? 10.720 -5.015 -8.887 1.00 90.56 87 PRO A C 1
ATOM 700 O O . PRO A 1 87 ? 9.862 -5.366 -9.705 1.00 90.56 87 PRO A O 1
ATOM 703 N N . PRO A 1 88 ? 11.051 -5.776 -7.828 1.00 91.88 88 PRO A N 1
ATOM 704 C CA . PRO A 1 88 ? 10.277 -6.954 -7.457 1.00 91.88 88 PRO A CA 1
ATOM 705 C C . PRO A 1 88 ? 8.824 -6.547 -7.193 1.00 91.88 88 PRO A C 1
ATOM 707 O O . PRO A 1 88 ? 8.573 -5.513 -6.572 1.00 91.88 88 PRO A O 1
ATOM 710 N N . VAL A 1 89 ? 7.863 -7.361 -7.623 1.00 92.06 89 VAL A N 1
ATOM 711 C CA . VAL A 1 89 ? 6.435 -7.008 -7.579 1.00 92.06 89 VAL A CA 1
ATOM 712 C C . VAL A 1 89 ? 5.782 -7.536 -6.310 1.00 92.06 89 VAL A C 1
ATOM 714 O O . VAL A 1 89 ? 5.084 -6.801 -5.614 1.00 92.06 89 VAL A O 1
ATOM 717 N N . ALA A 1 90 ? 6.033 -8.800 -5.961 1.00 91.75 90 ALA A N 1
ATOM 718 C CA . ALA A 1 90 ? 5.316 -9.460 -4.869 1.00 91.75 90 ALA A CA 1
ATOM 719 C C . ALA A 1 90 ? 5.516 -8.764 -3.510 1.00 91.75 90 ALA A C 1
ATOM 721 O O . ALA A 1 90 ? 4.557 -8.563 -2.765 1.00 91.75 90 ALA A O 1
ATOM 722 N N . ILE A 1 91 ? 6.751 -8.367 -3.188 1.00 92.81 91 ILE A N 1
ATOM 723 C CA . ILE A 1 91 ? 7.077 -7.795 -1.875 1.00 92.81 91 ILE A CA 1
ATOM 724 C C . ILE A 1 91 ? 6.408 -6.418 -1.680 1.00 92.81 91 ILE A C 1
ATOM 726 O O . ILE A 1 91 ? 5.648 -6.287 -0.715 1.00 92.81 91 ILE A O 1
ATOM 730 N N . PRO A 1 92 ? 6.595 -5.410 -2.564 1.00 92.62 92 PRO A N 1
ATOM 731 C CA . PRO A 1 92 ? 5.899 -4.127 -2.438 1.00 92.62 92 PRO A CA 1
ATOM 732 C C . PRO A 1 92 ? 4.375 -4.260 -2.508 1.00 92.62 92 PRO A C 1
ATOM 734 O O . PRO A 1 92 ? 3.677 -3.566 -1.773 1.00 92.62 92 PRO A O 1
ATOM 737 N N . PHE A 1 93 ? 3.854 -5.182 -3.326 1.00 92.75 93 PHE A N 1
ATOM 738 C CA . PHE A 1 93 ? 2.417 -5.433 -3.445 1.00 92.75 93 PHE A CA 1
ATOM 739 C C . PHE A 1 93 ? 1.778 -5.829 -2.105 1.00 92.75 93 PHE A C 1
ATOM 741 O O . PHE A 1 93 ? 0.768 -5.248 -1.690 1.00 92.75 93 PHE A O 1
ATOM 748 N N . PHE A 1 94 ? 2.352 -6.808 -1.400 1.00 93.62 94 PHE A N 1
ATOM 749 C CA . PHE A 1 94 ? 1.816 -7.238 -0.106 1.00 93.62 94 PHE A CA 1
ATOM 750 C C . PHE A 1 94 ? 2.111 -6.229 1.002 1.00 93.62 94 PHE A C 1
ATOM 752 O O . PHE A 1 94 ? 1.231 -5.959 1.821 1.00 93.62 94 PHE A O 1
ATOM 759 N N . ALA A 1 95 ? 3.308 -5.638 1.013 1.00 93.69 95 ALA A N 1
ATOM 760 C CA . ALA A 1 95 ? 3.681 -4.632 2.003 1.00 93.69 95 ALA A CA 1
ATOM 761 C C . ALA A 1 95 ? 2.731 -3.423 1.961 1.00 93.69 95 ALA A C 1
ATOM 763 O O . ALA A 1 95 ? 2.207 -3.014 2.999 1.00 93.69 95 ALA A O 1
ATOM 764 N N . PHE A 1 96 ? 2.403 -2.923 0.768 1.00 92.12 96 PHE A N 1
ATOM 765 C CA . PHE A 1 96 ? 1.457 -1.823 0.606 1.00 92.12 96 PHE A CA 1
ATOM 766 C C . PHE A 1 96 ? 0.061 -2.172 1.135 1.00 92.12 96 PHE A C 1
ATOM 768 O O . PHE A 1 96 ? -0.537 -1.387 1.869 1.00 92.12 96 PHE A O 1
ATOM 775 N N . ARG A 1 97 ? -0.449 -3.377 0.849 1.00 92.75 97 ARG A N 1
ATOM 776 C CA . ARG A 1 97 ? -1.768 -3.831 1.334 1.00 92.75 97 ARG A CA 1
ATOM 777 C C . ARG A 1 97 ? -1.820 -3.986 2.845 1.00 92.75 97 ARG A C 1
ATOM 779 O O . ARG A 1 97 ? -2.822 -3.619 3.453 1.00 92.75 97 ARG A O 1
ATOM 786 N N . VAL A 1 98 ? -0.748 -4.484 3.459 1.00 93.88 98 VAL A N 1
ATOM 787 C CA . VAL A 1 98 ? -0.634 -4.538 4.922 1.00 93.88 98 VAL A CA 1
ATOM 788 C C . VAL A 1 98 ? -0.652 -3.124 5.503 1.00 93.88 98 VAL A C 1
ATOM 790 O O . VAL A 1 98 ? -1.410 -2.860 6.434 1.00 93.88 98 VAL A O 1
ATOM 793 N N . MET A 1 99 ? 0.118 -2.198 4.926 1.00 93.69 99 MET A N 1
ATOM 794 C CA . MET A 1 99 ? 0.160 -0.800 5.360 1.00 93.69 99 MET A CA 1
ATOM 795 C C . MET A 1 99 ? -1.218 -0.128 5.262 1.00 93.69 99 MET A C 1
ATOM 797 O O . MET A 1 99 ? -1.712 0.404 6.258 1.00 93.69 99 MET A O 1
ATOM 801 N N . VAL A 1 100 ? -1.862 -0.184 4.092 1.00 91.06 100 VAL A N 1
ATOM 802 C CA . VAL A 1 100 ? -3.186 0.415 3.859 1.00 91.06 100 VAL A CA 1
ATOM 803 C C . VAL A 1 100 ? -4.248 -0.256 4.730 1.00 91.06 100 VAL A C 1
ATOM 805 O O . VAL A 1 100 ? -5.056 0.434 5.348 1.00 91.06 100 VAL A O 1
ATOM 808 N N . GLY A 1 101 ? -4.222 -1.586 4.854 1.00 92.75 101 GLY A N 1
ATOM 809 C CA . GLY A 1 101 ? -5.151 -2.337 5.698 1.00 92.75 101 GLY A CA 1
ATOM 810 C C . GLY A 1 101 ? -5.072 -1.930 7.170 1.00 92.75 101 GLY A C 1
ATOM 811 O O . GLY A 1 101 ? -6.106 -1.707 7.803 1.00 92.75 101 GLY A O 1
ATOM 812 N N . ILE A 1 102 ? -3.860 -1.749 7.706 1.00 93.38 102 ILE A N 1
ATOM 813 C CA . ILE A 1 102 ? -3.671 -1.232 9.068 1.00 93.38 102 ILE A CA 1
ATOM 814 C C . ILE A 1 102 ? -4.141 0.226 9.163 1.00 93.38 102 ILE A C 1
ATOM 816 O O . ILE A 1 102 ? -4.825 0.577 10.124 1.00 93.38 102 ILE A O 1
ATOM 820 N N . GLY A 1 103 ? -3.843 1.066 8.166 1.00 91.00 103 GLY A N 1
ATOM 821 C CA . GLY A 1 103 ? -4.303 2.457 8.120 1.00 91.00 103 GLY A CA 1
ATOM 822 C C . GLY A 1 103 ? -5.830 2.582 8.175 1.00 91.00 103 GLY A C 1
ATOM 823 O O . GLY A 1 103 ? -6.365 3.346 8.982 1.00 91.00 103 GLY A O 1
ATOM 824 N N . LEU A 1 104 ? -6.545 1.772 7.390 1.00 92.12 104 LEU A N 1
ATOM 825 C CA . LEU A 1 104 ? -8.010 1.710 7.391 1.00 92.12 104 LEU A CA 1
ATOM 826 C C . LEU A 1 104 ? -8.567 1.162 8.710 1.00 92.12 104 LEU A C 1
ATOM 828 O O . LEU A 1 104 ? 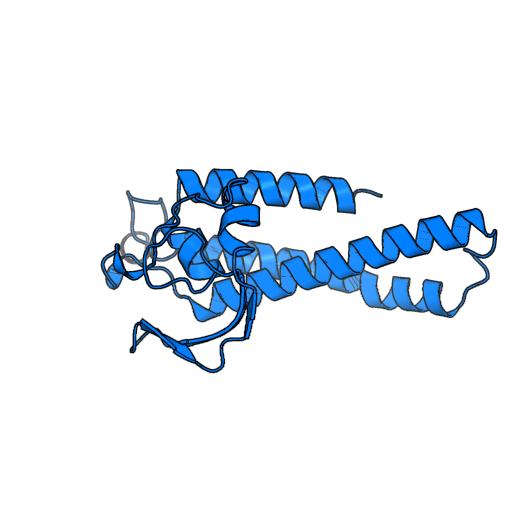-9.558 1.685 9.223 1.00 92.12 104 LEU A O 1
ATOM 832 N N . LEU A 1 105 ? -7.916 0.159 9.304 1.00 93.50 105 LEU A N 1
ATOM 833 C CA . LEU A 1 105 ? -8.284 -0.353 10.625 1.00 93.50 105 LEU A CA 1
ATOM 834 C C . LEU A 1 105 ? -8.147 0.740 11.696 1.00 93.50 105 LEU A C 1
ATOM 836 O O . LEU A 1 105 ? -9.060 0.949 12.500 1.00 93.50 105 LEU A O 1
ATOM 840 N N . MET A 1 106 ? -7.036 1.480 11.687 1.00 91.38 106 MET A N 1
ATOM 841 C CA . MET A 1 106 ? -6.805 2.602 12.600 1.00 91.38 106 MET A CA 1
ATOM 842 C C . MET A 1 106 ? -7.810 3.737 12.371 1.00 91.38 106 MET A C 1
ATOM 844 O O . MET A 1 106 ? -8.274 4.343 13.340 1.00 91.38 106 MET A O 1
ATOM 848 N N . LEU A 1 107 ? -8.200 4.005 11.122 1.00 91.88 107 LEU A N 1
ATOM 849 C CA . LEU A 1 107 ? -9.261 4.963 10.808 1.00 91.88 107 LEU A CA 1
ATOM 850 C C . LEU A 1 107 ? -10.604 4.505 11.394 1.00 91.88 107 LEU A C 1
ATOM 852 O O . LEU A 1 107 ? -11.284 5.294 12.050 1.00 91.88 107 LEU A O 1
ATOM 856 N N . GLY A 1 108 ? -10.948 3.224 11.241 1.00 92.69 108 GLY A N 1
ATOM 857 C CA . GLY A 1 108 ? -12.136 2.625 11.850 1.00 92.69 108 GLY A CA 1
ATOM 858 C C . GLY A 1 108 ? -12.156 2.783 13.372 1.00 92.69 108 GLY A C 1
ATOM 859 O O . GLY A 1 108 ? -13.181 3.156 13.942 1.00 92.69 108 GLY A O 1
ATOM 860 N N . MET A 1 109 ? -11.007 2.608 14.033 1.00 91.69 109 MET A N 1
ATOM 861 C CA . MET A 1 109 ? -10.862 2.862 15.471 1.00 91.69 109 MET A CA 1
ATOM 862 C C . MET A 1 109 ? -11.098 4.334 15.835 1.00 91.69 109 MET A C 1
ATOM 864 O O . MET A 1 109 ? -11.759 4.616 16.833 1.00 91.69 109 MET A O 1
ATOM 868 N N . VAL A 1 110 ? -10.609 5.284 15.029 1.00 91.25 110 VAL A N 1
ATOM 869 C CA . VAL A 1 110 ? -10.859 6.722 15.242 1.00 91.25 110 VAL A CA 1
ATOM 870 C C . VAL A 1 110 ? -12.348 7.055 15.103 1.00 91.25 110 VAL A C 1
ATOM 872 O O . VAL A 1 110 ? -12.890 7.767 15.948 1.00 91.25 110 VAL A O 1
ATOM 875 N N . VAL A 1 111 ? -13.025 6.512 14.089 1.00 91.75 111 VAL A N 1
ATOM 876 C CA . VAL A 1 111 ? -14.471 6.708 13.888 1.00 91.75 111 VAL A CA 1
ATOM 877 C C . VAL A 1 111 ? -15.272 6.086 15.037 1.00 91.75 111 VAL A C 1
ATOM 879 O O . VAL A 1 111 ? -16.150 6.741 15.602 1.00 91.75 111 VAL A O 1
ATOM 882 N N . ALA A 1 112 ? -14.930 4.862 15.449 1.00 90.69 112 ALA A N 1
ATOM 883 C CA . ALA A 1 112 ? -15.553 4.191 16.588 1.00 90.69 112 ALA A CA 1
ATOM 884 C C . ALA A 1 112 ? -15.354 4.974 17.897 1.00 90.69 112 ALA A C 1
ATOM 886 O O . ALA A 1 112 ? -16.294 5.117 18.678 1.00 90.69 112 ALA A O 1
ATOM 887 N N . SER A 1 113 ? -14.161 5.539 18.109 1.00 90.62 113 SER A N 1
ATOM 888 C CA . SER A 1 113 ? -13.857 6.421 19.241 1.00 90.62 113 SER A CA 1
ATOM 889 C C . SER A 1 113 ? -14.787 7.628 19.284 1.00 90.62 113 SER A C 1
ATOM 891 O O . SER A 1 113 ? -15.392 7.917 20.317 1.00 90.62 113 SER A O 1
ATOM 893 N N . TRP A 1 114 ? -14.951 8.319 18.152 1.00 90.44 114 TRP A N 1
ATOM 894 C CA . TRP A 1 114 ? -15.826 9.485 18.068 1.00 90.44 114 TRP A CA 1
ATOM 895 C C . TRP A 1 114 ? -17.280 9.095 18.346 1.00 90.44 114 TRP A C 1
ATOM 897 O O . TRP A 1 114 ? -17.937 9.705 19.191 1.00 90.44 114 TRP A O 1
ATOM 907 N N . TRP A 1 115 ? -17.765 8.024 17.722 1.00 91.19 115 TRP A N 1
ATOM 908 C CA . TRP A 1 115 ? -19.115 7.520 17.954 1.00 91.19 115 TRP A CA 1
ATOM 909 C C . TRP A 1 115 ? -19.368 7.188 19.434 1.00 91.19 115 TRP A C 1
ATOM 911 O O . TRP A 1 115 ? -20.375 7.601 20.013 1.00 91.19 115 TRP A O 1
ATOM 921 N N . LEU A 1 116 ? -18.453 6.456 20.076 1.00 90.94 116 LEU A N 1
ATOM 922 C CA . LEU A 1 116 ? -18.569 6.085 21.489 1.00 90.94 116 LEU A CA 1
ATOM 923 C C . LEU A 1 116 ? -18.456 7.294 22.420 1.00 90.94 116 LEU A C 1
ATOM 925 O O . LEU A 1 116 ? -19.141 7.335 23.445 1.00 90.94 116 LEU A O 1
ATOM 929 N N . ARG A 1 117 ? -17.638 8.288 22.055 1.00 90.38 117 ARG A N 1
ATOM 930 C CA . ARG A 1 117 ? -17.534 9.565 22.768 1.00 90.38 117 ARG A CA 1
ATOM 931 C C . ARG A 1 117 ? -18.849 10.328 22.724 1.00 90.38 117 ARG A C 1
ATOM 933 O O . ARG A 1 117 ? -19.286 10.814 23.760 1.00 90.38 117 ARG A O 1
ATOM 940 N N . TRP A 1 118 ? -19.501 10.389 21.564 1.00 91.31 118 TRP A N 1
ATOM 941 C CA . TRP A 1 118 ? -20.800 11.050 21.434 1.00 91.31 118 TRP A CA 1
ATOM 942 C C . TRP A 1 118 ? -21.884 10.348 22.265 1.00 91.31 118 TRP A C 1
ATOM 944 O O . TRP A 1 118 ? -22.710 11.006 22.888 1.00 91.31 118 TRP A O 1
ATOM 954 N N . LYS A 1 119 ? -21.833 9.016 22.370 1.00 89.50 119 LYS A N 1
ATOM 955 C CA . LYS A 1 119 ? -22.735 8.242 23.240 1.00 89.50 119 LYS A CA 1
ATOM 956 C C . LYS A 1 119 ? -22.358 8.257 24.728 1.00 89.50 119 LYS A C 1
ATOM 958 O O . LYS A 1 119 ? -23.033 7.594 25.508 1.00 89.50 119 LYS A O 1
ATOM 963 N N . GLY A 1 120 ? -21.280 8.939 25.122 1.00 88.94 120 GLY A N 1
ATOM 964 C CA . GLY A 1 120 ? -20.806 8.987 26.509 1.00 88.94 120 GLY A CA 1
ATOM 965 C C . GLY A 1 120 ? -20.263 7.661 27.060 1.00 88.94 120 GLY A C 1
ATOM 966 O O . GLY A 1 120 ? -20.032 7.567 28.254 1.00 88.94 120 GLY A O 1
ATOM 967 N N . ARG A 1 121 ? -20.041 6.640 26.217 1.00 88.56 121 ARG A N 1
ATOM 968 C CA . ARG A 1 121 ? -19.650 5.269 26.628 1.00 88.56 121 ARG A CA 1
ATOM 969 C C . ARG A 1 121 ? -18.209 4.904 26.271 1.00 88.56 121 ARG A C 1
ATOM 971 O O . ARG A 1 121 ? -17.857 3.723 26.227 1.00 88.56 121 ARG A O 1
ATOM 978 N N . LEU A 1 122 ? -17.381 5.898 25.954 1.00 83.38 122 LEU A N 1
ATOM 979 C CA . LEU A 1 122 ? -16.009 5.688 25.486 1.00 83.38 122 LEU A CA 1
ATOM 980 C C . LEU A 1 122 ? -15.153 4.937 26.513 1.00 83.38 122 LEU A C 1
ATOM 982 O O . LEU A 1 122 ? -14.409 4.033 26.141 1.00 83.38 122 LEU A O 1
ATOM 986 N N . TYR A 1 123 ? -15.288 5.298 27.789 1.00 86.94 123 TYR A N 1
ATOM 987 C CA . TYR A 1 123 ? -14.483 4.743 28.877 1.00 86.94 123 TYR A CA 1
ATOM 988 C C . TYR A 1 123 ? -15.041 3.427 29.438 1.00 86.94 123 TYR A C 1
ATOM 990 O O . TYR A 1 123 ? -14.287 2.648 30.007 1.00 86.94 123 TYR A O 1
ATOM 998 N N . ASP A 1 124 ? -16.323 3.131 29.212 1.00 87.06 124 ASP A N 1
ATOM 999 C CA . ASP A 1 124 ? -16.974 1.921 29.742 1.00 87.06 124 ASP A CA 1
ATOM 1000 C C . ASP A 1 124 ? -16.934 0.739 28.763 1.00 87.06 124 ASP A C 1
ATOM 1002 O O . ASP A 1 124 ? -17.208 -0.411 29.114 1.00 87.06 124 ASP A O 1
ATOM 1006 N N . SER A 1 125 ? -16.625 1.003 27.492 1.00 88.62 125 SER A N 1
ATOM 1007 C CA . SER A 1 125 ? -16.671 -0.006 26.433 1.00 88.62 125 SER A CA 1
ATOM 1008 C C . SER A 1 125 ? -15.411 -0.876 26.438 1.00 88.62 125 SER A C 1
ATOM 1010 O O . SER A 1 125 ? -14.448 -0.609 25.721 1.00 88.62 125 SER A O 1
ATOM 1012 N N . VAL A 1 126 ? -15.440 -1.968 27.209 1.00 89.25 126 VAL A N 1
ATOM 1013 C CA . VAL A 1 126 ? -14.311 -2.910 27.367 1.00 89.25 126 VAL A CA 1
ATOM 1014 C C . VAL A 1 126 ? -13.792 -3.448 26.029 1.00 89.25 126 VAL A C 1
ATOM 1016 O O . VAL A 1 126 ? -12.583 -3.582 25.855 1.00 89.25 126 VAL A O 1
ATOM 1019 N N . TRP A 1 127 ? -14.676 -3.728 25.065 1.00 90.94 127 TRP A N 1
ATOM 1020 C CA . TRP A 1 127 ? -14.263 -4.202 23.739 1.00 90.94 127 TRP A CA 1
ATOM 1021 C C . TRP A 1 127 ? -13.381 -3.171 23.022 1.00 90.94 127 TRP A C 1
ATOM 1023 O O . TRP A 1 127 ? -12.353 -3.534 22.463 1.00 90.94 127 TRP A O 1
ATOM 1033 N N . TYR A 1 128 ? -13.736 -1.886 23.101 1.00 90.69 128 TYR A N 1
ATOM 1034 C CA . TYR A 1 128 ? -13.014 -0.804 22.441 1.00 90.69 128 TYR A CA 1
ATOM 1035 C C . TYR A 1 128 ? -11.651 -0.581 23.101 1.00 90.69 128 TYR A C 1
ATOM 1037 O O . TYR A 1 128 ? -10.638 -0.480 22.413 1.00 90.69 128 TYR A O 1
ATOM 1045 N N . LEU A 1 129 ? -11.603 -0.600 24.436 1.00 90.56 129 LEU A N 1
ATOM 1046 C CA . LEU A 1 129 ? -10.350 -0.493 25.186 1.00 90.56 129 LEU A CA 1
ATOM 1047 C C . LEU A 1 129 ? -9.397 -1.664 24.897 1.00 90.56 129 LEU A C 1
ATOM 1049 O O . LEU A 1 129 ? -8.200 -1.442 24.721 1.00 90.56 129 LEU A O 1
ATOM 1053 N N . ARG A 1 130 ? -9.915 -2.895 24.783 1.00 91.69 130 ARG A N 1
ATOM 1054 C CA . ARG A 1 130 ? -9.118 -4.064 24.369 1.00 91.69 130 ARG A CA 1
ATOM 1055 C C . ARG A 1 130 ? -8.614 -3.927 22.935 1.00 91.69 130 ARG A C 1
ATOM 1057 O O . ARG A 1 130 ? -7.441 -4.187 22.683 1.00 91.69 130 ARG A O 1
ATOM 1064 N N . SER A 1 131 ? -9.453 -3.460 22.012 1.00 91.50 131 SER A N 1
ATOM 1065 C CA . SER A 1 131 ? -9.026 -3.184 20.638 1.00 91.50 131 SER A CA 1
ATOM 1066 C C . SER A 1 131 ? -7.909 -2.137 20.589 1.00 91.50 131 SER A C 1
ATOM 1068 O O . SER A 1 131 ? -6.939 -2.331 19.866 1.00 91.50 131 SER A O 1
ATOM 1070 N N . CYS A 1 132 ? -7.967 -1.076 21.401 1.00 90.06 132 CYS A N 1
ATOM 1071 C CA . CYS A 1 132 ? -6.881 -0.092 21.489 1.00 90.06 132 CYS A CA 1
ATOM 1072 C C . CYS A 1 132 ? -5.539 -0.724 21.894 1.00 90.06 132 CYS A C 1
ATOM 1074 O O . CYS A 1 132 ? -4.507 -0.366 21.330 1.00 90.06 132 CYS A O 1
ATOM 1076 N N . GLN A 1 133 ? -5.546 -1.676 22.833 1.00 91.88 133 GLN A N 1
ATOM 1077 C CA . GLN A 1 133 ? -4.333 -2.385 23.258 1.00 91.88 133 GLN A CA 1
ATOM 1078 C C . GLN A 1 133 ? -3.763 -3.263 22.136 1.00 91.88 133 GLN A C 1
ATOM 1080 O O . GLN A 1 133 ? -2.556 -3.264 21.913 1.00 91.88 133 GLN A O 1
ATOM 1085 N N . LEU A 1 134 ? -4.628 -3.966 21.398 1.00 90.25 134 LEU A N 1
ATOM 1086 C CA . LEU A 1 134 ? -4.219 -4.823 20.279 1.00 90.25 134 LEU A CA 1
ATOM 1087 C C . LEU A 1 134 ? -3.701 -4.026 19.076 1.00 90.25 134 LEU A C 1
ATOM 1089 O O . LEU A 1 134 ? -2.799 -4.478 18.378 1.00 90.25 134 LEU A O 1
ATOM 1093 N N . VAL A 1 135 ? -4.260 -2.839 18.832 1.00 91.19 135 VAL A N 1
ATOM 1094 C CA . VAL A 1 135 ? -3.900 -1.996 17.681 1.00 91.19 135 VAL A CA 1
ATOM 1095 C C . VAL A 1 135 ? -2.640 -1.168 17.937 1.00 91.19 135 VAL A C 1
ATOM 1097 O O . VAL A 1 135 ? -1.953 -0.811 16.984 1.00 91.19 135 VAL A O 1
ATOM 1100 N N . ALA A 1 136 ? -2.282 -0.905 19.196 1.00 88.50 136 ALA A N 1
ATOM 1101 C CA . ALA A 1 136 ? -1.079 -0.148 19.548 1.00 88.50 136 ALA A CA 1
ATOM 1102 C C . ALA A 1 136 ? 0.212 -0.635 18.841 1.00 88.50 136 ALA A C 1
ATOM 1104 O O . ALA A 1 136 ? 0.881 0.198 18.224 1.00 88.50 136 ALA A O 1
ATOM 1105 N N . PRO A 1 137 ? 0.566 -1.939 18.835 1.00 92.44 137 PRO A N 1
ATOM 1106 C CA . PRO A 1 137 ? 1.754 -2.419 18.121 1.00 92.44 137 PRO A CA 1
ATOM 1107 C C . PRO A 1 137 ? 1.605 -2.417 16.591 1.00 92.44 137 PRO A C 1
ATOM 1109 O O . PRO A 1 137 ? 2.613 -2.376 15.885 1.00 92.44 137 PRO A O 1
ATOM 1112 N N . LEU A 1 138 ? 0.379 -2.428 16.050 1.00 92.25 138 LEU A N 1
ATOM 1113 C CA . LEU A 1 138 ? 0.163 -2.458 14.597 1.00 92.25 138 LEU A CA 1
ATOM 1114 C C . LEU A 1 138 ? 0.686 -1.198 13.901 1.00 92.25 138 LEU A C 1
ATOM 1116 O O . LEU A 1 138 ? 1.101 -1.280 12.748 1.00 92.25 138 LEU A O 1
ATOM 1120 N N . GLY A 1 139 ? 0.740 -0.057 14.595 1.00 88.62 139 GLY A N 1
ATOM 1121 C CA . GLY A 1 139 ? 1.342 1.161 14.045 1.00 88.62 139 GLY A CA 1
ATOM 1122 C C . GLY A 1 139 ? 2.807 0.961 13.637 1.00 88.62 139 GLY A C 1
ATOM 1123 O O . GLY A 1 139 ? 3.221 1.427 12.580 1.00 88.62 139 GLY A O 1
ATOM 1124 N N . PHE A 1 140 ? 3.575 0.196 14.418 1.00 93.06 140 PHE A N 1
ATOM 1125 C CA . PHE A 1 140 ? 4.962 -0.133 14.082 1.00 93.06 140 PHE A CA 1
ATOM 1126 C C . PHE A 1 140 ? 5.052 -1.038 12.846 1.00 93.06 140 PHE A C 1
ATOM 1128 O O . PHE A 1 140 ? 5.877 -0.809 11.962 1.00 93.06 140 PHE A O 1
ATOM 1135 N N . VAL A 1 141 ? 4.153 -2.021 12.741 1.00 94.81 141 VAL A N 1
ATOM 1136 C CA . VAL A 1 141 ? 4.059 -2.902 11.566 1.00 94.81 141 VAL A CA 1
ATOM 1137 C C . VAL A 1 141 ? 3.734 -2.099 10.305 1.00 94.81 141 VAL A C 1
ATOM 1139 O O . VAL A 1 141 ? 4.356 -2.320 9.270 1.00 94.81 141 VAL A O 1
ATOM 1142 N N . ALA A 1 142 ? 2.818 -1.129 10.388 1.00 92.62 142 ALA A N 1
ATOM 1143 C CA . ALA A 1 142 ? 2.489 -0.256 9.264 1.00 92.62 142 ALA A CA 1
ATOM 1144 C C . ALA A 1 142 ? 3.690 0.584 8.806 1.00 92.62 142 ALA A C 1
ATOM 1146 O O . ALA A 1 142 ? 3.902 0.734 7.605 1.00 92.62 142 ALA A O 1
ATOM 1147 N N . VAL A 1 143 ? 4.506 1.084 9.741 1.00 93.38 143 VAL A N 1
ATOM 1148 C CA . VAL A 1 143 ? 5.737 1.822 9.414 1.00 93.38 143 VAL A CA 1
ATOM 1149 C C . VAL A 1 143 ? 6.735 0.927 8.677 1.00 93.38 143 VAL A C 1
ATOM 1151 O O . VAL A 1 143 ? 7.245 1.323 7.631 1.00 93.38 143 VAL A O 1
ATOM 1154 N N . LEU A 1 144 ? 6.984 -0.292 9.168 1.00 95.50 144 LEU A N 1
ATOM 1155 C CA . LEU A 1 144 ? 7.874 -1.248 8.497 1.00 95.50 144 LEU A CA 1
ATOM 1156 C C . LEU A 1 144 ? 7.364 -1.642 7.108 1.00 95.50 144 LEU A C 1
ATOM 1158 O O . LEU A 1 144 ? 8.144 -1.724 6.160 1.00 95.50 144 LEU A O 1
ATOM 1162 N N . ALA A 1 145 ? 6.056 -1.854 6.972 1.00 94.12 145 ALA A N 1
ATOM 1163 C CA . ALA A 1 145 ? 5.425 -2.150 5.695 1.00 94.12 145 ALA A CA 1
ATOM 1164 C C . ALA A 1 145 ? 5.563 -0.974 4.709 1.00 94.12 145 ALA A C 1
ATOM 1166 O O . ALA A 1 145 ? 5.887 -1.188 3.540 1.00 94.12 145 ALA A O 1
ATOM 1167 N N . GLY A 1 146 ? 5.412 0.266 5.182 1.00 92.69 146 GLY A N 1
ATOM 1168 C CA . GLY A 1 146 ? 5.639 1.470 4.382 1.00 92.69 146 GLY A CA 1
ATOM 1169 C C . GLY A 1 146 ? 7.080 1.589 3.890 1.00 92.69 146 GLY A C 1
ATOM 1170 O O . GLY A 1 146 ? 7.297 1.723 2.689 1.00 92.69 146 GLY A O 1
ATOM 1171 N N . TRP A 1 147 ? 8.060 1.431 4.785 1.00 94.62 147 TRP A N 1
ATOM 1172 C CA . TRP A 1 147 ? 9.482 1.407 4.418 1.00 94.62 147 TRP A CA 1
ATOM 1173 C C . TRP A 1 147 ? 9.812 0.289 3.431 1.00 94.62 147 TRP A C 1
ATOM 1175 O O . TRP A 1 147 ? 10.517 0.511 2.454 1.00 94.62 147 TRP A O 1
ATOM 1185 N N . THR A 1 148 ? 9.264 -0.907 3.641 1.00 94.25 148 THR A N 1
ATOM 1186 C CA . THR A 1 148 ? 9.465 -2.036 2.721 1.00 94.25 148 THR A CA 1
ATOM 1187 C C . THR A 1 148 ? 8.907 -1.711 1.336 1.00 94.25 148 THR A C 1
ATOM 1189 O O . THR A 1 148 ? 9.559 -1.969 0.329 1.00 94.25 148 THR A O 1
ATOM 1192 N N . THR A 1 149 ? 7.727 -1.093 1.272 1.00 93.12 149 THR A N 1
ATOM 1193 C CA . THR A 1 149 ? 7.095 -0.682 0.012 1.00 93.12 149 THR A CA 1
ATOM 1194 C C . THR A 1 149 ? 7.952 0.340 -0.737 1.00 93.12 149 THR A C 1
ATOM 1196 O O . THR A 1 149 ? 8.173 0.206 -1.942 1.00 93.12 149 THR A O 1
ATOM 1199 N N . THR A 1 150 ? 8.467 1.353 -0.036 1.00 90.75 150 THR A N 1
ATOM 1200 C CA . THR A 1 150 ? 9.232 2.442 -0.656 1.00 90.75 150 THR A CA 1
ATOM 1201 C C . THR A 1 150 ? 10.638 2.023 -1.066 1.00 90.75 150 THR A C 1
ATOM 1203 O O . THR A 1 150 ? 11.077 2.427 -2.147 1.00 90.75 150 THR A O 1
ATOM 1206 N N . GLU A 1 151 ? 11.315 1.224 -0.240 1.00 91.62 151 GLU A N 1
ATOM 1207 C CA . GLU A 1 151 ? 12.696 0.775 -0.442 1.00 91.62 151 GLU A CA 1
ATOM 1208 C C . GLU A 1 151 ? 12.795 -0.368 -1.445 1.00 91.62 151 GLU A C 1
ATOM 1210 O O . GLU A 1 151 ? 13.558 -0.290 -2.408 1.00 91.62 151 GLU A O 1
ATOM 1215 N N . VAL A 1 152 ? 11.986 -1.417 -1.279 1.00 92.38 152 VAL A N 1
ATOM 1216 C CA . VAL A 1 152 ? 11.999 -2.548 -2.216 1.00 92.38 152 VAL A CA 1
ATOM 1217 C C . VAL A 1 152 ? 11.450 -2.112 -3.570 1.00 92.38 152 VAL A C 1
ATOM 1219 O O . VAL A 1 152 ? 12.015 -2.465 -4.600 1.00 92.38 152 VAL A O 1
ATOM 1222 N N . GLY A 1 153 ? 10.427 -1.254 -3.585 1.00 89.31 153 GLY A N 1
ATOM 1223 C CA . GLY A 1 153 ? 9.901 -0.673 -4.819 1.00 89.31 153 GLY A CA 1
ATOM 1224 C C . GLY A 1 153 ? 10.867 0.287 -5.528 1.00 89.31 153 GLY A C 1
ATOM 1225 O O . GLY A 1 153 ? 10.576 0.714 -6.642 1.00 89.31 153 GLY A O 1
ATOM 1226 N N . ARG A 1 154 ? 11.984 0.678 -4.895 1.00 90.62 154 ARG A N 1
ATOM 1227 C CA . ARG A 1 154 ? 13.036 1.504 -5.515 1.00 90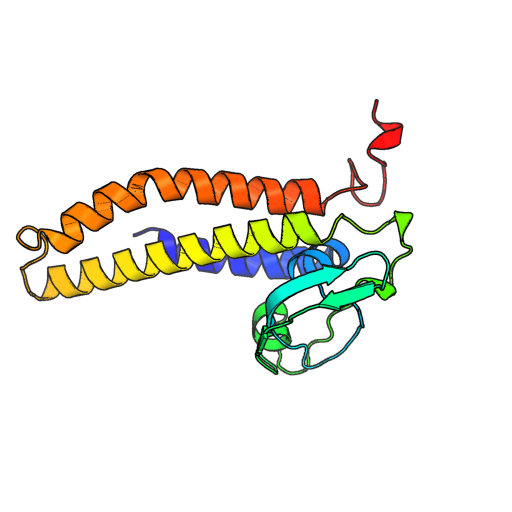.62 154 ARG A CA 1
ATOM 1228 C C . ARG A 1 154 ? 14.072 0.660 -6.263 1.00 90.62 154 ARG A C 1
ATOM 1230 O O . ARG A 1 154 ? 14.733 1.180 -7.161 1.00 90.62 154 ARG A O 1
ATOM 1237 N N . GLN A 1 155 ? 14.204 -0.623 -5.927 1.00 91.50 155 GLN A N 1
ATOM 1238 C CA . GLN A 1 155 ? 15.086 -1.537 -6.653 1.00 91.50 155 GLN A CA 1
ATOM 1239 C C . GLN A 1 155 ? 14.735 -1.535 -8.152 1.00 91.50 155 GLN A C 1
ATOM 1241 O O . GLN A 1 155 ? 13.565 -1.393 -8.498 1.00 91.50 155 GLN A O 1
ATOM 1246 N N . PRO A 1 156 ? 15.713 -1.656 -9.061 1.00 90.69 156 PRO A N 1
ATOM 1247 C CA . PRO A 1 156 ? 17.146 -1.913 -8.850 1.00 90.69 156 PRO A CA 1
ATOM 1248 C C . PRO A 1 156 ? 17.998 -0.645 -8.632 1.00 90.69 156 PRO A C 1
ATOM 1250 O O . PRO A 1 156 ? 19.212 -0.668 -8.835 1.00 90.69 156 PRO A O 1
ATOM 1253 N N . TRP A 1 157 ? 17.390 0.488 -8.279 1.00 90.06 157 TRP A N 1
ATOM 1254 C CA . TRP A 1 157 ? 18.074 1.779 -8.236 1.00 90.06 157 TRP A CA 1
ATOM 1255 C C . TRP A 1 157 ? 18.473 2.179 -6.810 1.00 90.06 157 TRP A C 1
ATOM 1257 O O . TRP A 1 157 ? 17.660 2.124 -5.891 1.00 90.06 157 TRP A O 1
ATOM 1267 N N . THR A 1 158 ? 19.707 2.650 -6.628 1.00 88.25 158 THR A N 1
ATOM 1268 C CA . THR A 1 158 ? 20.114 3.401 -5.423 1.00 88.25 158 THR A CA 1
ATOM 1269 C C . THR A 1 158 ? 19.690 4.856 -5.576 1.00 88.25 158 THR A C 1
ATOM 1271 O O . THR A 1 158 ? 19.000 5.421 -4.724 1.00 88.25 158 THR A O 1
ATOM 1274 N N . VAL A 1 159 ? 20.058 5.441 -6.721 1.00 87.06 159 VAL A N 1
ATOM 1275 C CA . VAL A 1 159 ? 19.605 6.752 -7.183 1.00 87.06 159 VAL A CA 1
ATOM 1276 C C . VAL A 1 159 ? 18.817 6.519 -8.461 1.00 87.06 159 VAL A C 1
ATOM 1278 O O . VAL A 1 159 ? 19.363 6.046 -9.458 1.00 87.06 159 VAL A O 1
ATOM 1281 N N . TYR A 1 160 ? 17.518 6.805 -8.410 1.00 83.56 160 TYR A N 1
ATOM 1282 C CA . TYR A 1 160 ? 16.591 6.493 -9.493 1.00 83.56 160 TYR A CA 1
ATOM 1283 C C . TYR A 1 160 ? 17.063 7.081 -10.830 1.00 83.56 160 TYR A C 1
ATOM 1285 O O . TYR A 1 160 ? 17.331 8.276 -10.923 1.00 83.56 160 TYR A O 1
ATOM 1293 N N . GLY A 1 161 ? 17.204 6.220 -11.842 1.00 82.38 161 GLY A N 1
ATOM 1294 C CA . GLY A 1 161 ? 17.645 6.589 -13.190 1.00 82.38 161 GLY A CA 1
ATOM 1295 C C . GLY A 1 161 ? 19.130 6.946 -13.343 1.00 82.38 161 GLY A C 1
ATOM 1296 O O . GLY A 1 161 ? 19.551 7.221 -14.462 1.00 82.38 161 GLY A O 1
ATOM 1297 N N . LEU A 1 162 ? 19.923 6.939 -12.264 1.00 86.69 162 LEU A N 1
ATOM 1298 C CA . LEU A 1 162 ? 21.330 7.364 -12.289 1.00 86.69 162 LEU A CA 1
ATOM 1299 C C . LEU A 1 162 ? 22.306 6.276 -11.827 1.00 86.69 162 LEU A C 1
ATOM 1301 O O . LEU A 1 162 ? 23.336 6.088 -12.465 1.00 86.69 162 LEU A O 1
ATOM 1305 N N . LEU A 1 163 ? 22.002 5.568 -10.734 1.00 89.06 163 LEU A N 1
ATOM 1306 C CA . LEU A 1 163 ? 22.913 4.592 -10.127 1.00 89.06 163 LEU A CA 1
ATOM 1307 C C . LEU A 1 163 ?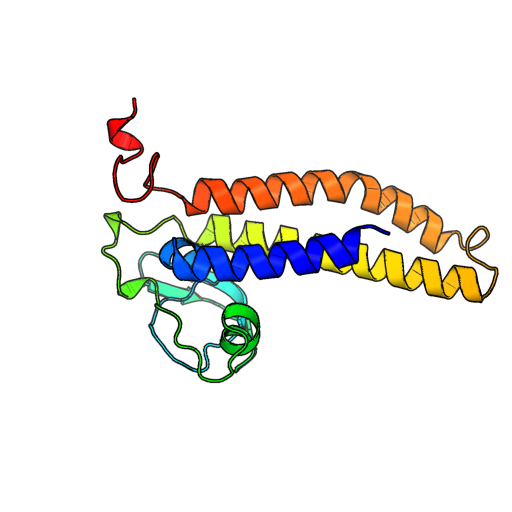 22.161 3.326 -9.719 1.00 89.06 163 LEU A C 1
ATOM 1309 O O . LEU A 1 163 ? 21.205 3.393 -8.935 1.00 89.06 163 LEU A O 1
ATOM 1313 N N . ARG A 1 164 ? 22.605 2.172 -10.228 1.00 88.81 164 ARG A N 1
ATOM 1314 C CA . ARG A 1 164 ? 22.066 0.864 -9.839 1.00 88.81 164 ARG A CA 1
ATOM 1315 C C . ARG A 1 164 ? 22.635 0.421 -8.493 1.00 88.81 164 ARG A C 1
ATOM 1317 O O . ARG A 1 164 ? 23.755 0.774 -8.125 1.00 88.81 164 ARG A O 1
ATOM 1324 N N . THR A 1 165 ? 21.870 -0.392 -7.773 1.00 88.25 165 THR A N 1
ATOM 1325 C CA . THR A 1 165 ? 22.282 -0.952 -6.477 1.00 88.25 165 THR A CA 1
ATOM 1326 C C . THR A 1 165 ? 23.501 -1.852 -6.584 1.00 88.25 165 THR A C 1
ATOM 1328 O O . THR A 1 165 ? 24.366 -1.787 -5.717 1.00 88.25 165 THR A O 1
ATOM 1331 N N . ALA A 1 166 ? 23.620 -2.612 -7.674 1.00 88.31 166 ALA A N 1
ATOM 1332 C CA . ALA A 1 166 ? 24.792 -3.443 -7.952 1.00 88.31 166 ALA A CA 1
ATOM 1333 C C . ALA A 1 166 ? 26.093 -2.634 -8.120 1.00 88.31 166 ALA A C 1
ATOM 1335 O O . ALA A 1 166 ? 27.154 -3.132 -7.767 1.00 88.31 166 ALA A O 1
ATOM 1336 N N . ASP A 1 167 ? 26.001 -1.390 -8.602 1.00 87.50 167 ASP A N 1
ATOM 1337 C CA . ASP A 1 167 ? 27.154 -0.513 -8.861 1.00 87.50 167 ASP A CA 1
ATOM 1338 C C . ASP A 1 167 ? 27.506 0.383 -7.653 1.00 87.50 167 ASP A C 1
ATOM 1340 O O . ASP A 1 167 ? 28.368 1.253 -7.747 1.00 87.50 167 ASP A O 1
ATOM 1344 N N . SER A 1 168 ? 26.795 0.232 -6.528 1.00 80.88 168 SER A N 1
ATOM 1345 C CA . SER A 1 168 ? 26.931 1.083 -5.331 1.00 80.88 168 SER A CA 1
ATOM 1346 C C . SER A 1 168 ? 27.767 0.454 -4.208 1.00 80.88 168 SER A C 1
ATOM 1348 O O . SER A 1 168 ? 27.793 1.007 -3.106 1.00 80.88 168 SER A O 1
ATOM 1350 N N . VAL A 1 169 ? 28.381 -0.709 -4.453 1.00 75.69 169 VAL A N 1
ATOM 1351 C CA 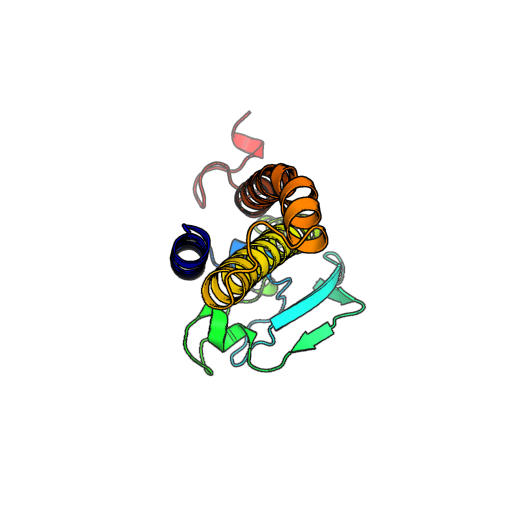. VAL A 1 169 ? 29.055 -1.548 -3.443 1.00 75.69 169 VAL A CA 1
ATOM 1352 C C . VAL A 1 169 ? 30.531 -1.719 -3.766 1.00 75.69 169 VAL A C 1
ATOM 1354 O O . VAL A 1 169 ? 30.850 -1.880 -4.964 1.00 75.69 169 VAL A O 1
#

Sequence (169 aa):
VLVPLQILLGDEHGLNTLEHQPTKLAAIEAHWDTGRRVPLVLFALPDEQNEANRYAVQVPWLGSLILTHDLNGEIRGLKEWQRDQRPPVAIPFFAFRVMVGIGLLMLGMVVASWWLRWKGRLYDSVWYLRSCQLVAPLGFVAVLAGWTTTEVGRQPWTVYGLLRTADSV

pLDDT: mean 87.5, std 5.54, range [68.06, 95.5]

Radius of gyration: 18.37 Å; chains: 1; bounding box: 52×29×50 Å

Secondary structure (DSSP, 8-state):
--HHHHHHHHHHHHHHHHHH-HHHHHHHTT--S-EESPPEEEEEEEETTTTEEEEEEEETTHHHHHHHSSTT-EE--GGGS-GGGSPPSHHHHHHHHHHHHHHHHHHHHHHHHHHHHHTT-TTT-HHHHHHHHHHTTHHHHHHHHHHHHHHHTTTTEEETTTEEGGGG-